Protein AF-A0A357B3E4-F1 (afdb_monomer_lite)

pLDDT: mean 79.31, std 16.41, range [39.94, 93.0]

Structure (mmCIF, N/CA/C/O backbone):
data_AF-A0A357B3E4-F1
#
_entry.id   AF-A0A357B3E4-F1
#
loop_
_atom_site.group_PDB
_atom_site.id
_atom_site.type_symbol
_atom_site.label_atom_id
_atom_site.label_alt_id
_atom_site.label_comp_id
_atom_site.label_asym_id
_atom_site.label_entity_id
_atom_site.label_seq_id
_atom_site.pdbx_PDB_ins_code
_atom_site.Cartn_x
_atom_site.Cartn_y
_atom_site.Cartn_z
_atom_site.occupancy
_atom_site.B_iso_or_equiv
_atom_site.auth_seq_id
_atom_site.auth_comp_id
_atom_site.auth_asym_id
_atom_site.auth_atom_id
_atom_site.pdbx_PDB_model_num
ATOM 1 N N . MET A 1 1 ? 20.382 14.259 5.382 1.00 39.94 1 MET A N 1
ATOM 2 C CA . MET A 1 1 ? 19.798 12.947 5.043 1.00 39.94 1 MET A CA 1
ATOM 3 C C . MET A 1 1 ? 18.511 13.219 4.301 1.00 39.94 1 MET A C 1
ATOM 5 O O . MET A 1 1 ? 17.651 13.877 4.866 1.00 39.94 1 MET A O 1
ATOM 9 N N . THR A 1 2 ? 18.411 12.839 3.030 1.00 45.78 2 THR A N 1
ATOM 10 C CA . THR A 1 2 ? 17.129 12.910 2.324 1.00 45.78 2 THR A CA 1
ATOM 11 C C . THR A 1 2 ? 16.283 11.793 2.907 1.00 45.78 2 THR A C 1
ATOM 13 O O . THR A 1 2 ? 16.596 10.630 2.668 1.00 45.78 2 THR A O 1
ATOM 16 N N . ASP A 1 3 ? 15.317 12.144 3.751 1.00 57.12 3 ASP A N 1
ATOM 17 C CA . ASP A 1 3 ? 14.332 11.210 4.291 1.00 57.12 3 ASP A CA 1
ATOM 18 C C . ASP A 1 3 ? 13.500 10.696 3.110 1.00 57.12 3 ASP A C 1
ATOM 20 O O . ASP A 1 3 ? 12.533 11.310 2.666 1.00 57.12 3 ASP A O 1
ATOM 24 N N . LYS A 1 4 ? 14.002 9.646 2.460 1.00 62.81 4 LYS A N 1
ATOM 25 C CA . LYS A 1 4 ? 13.189 8.821 1.579 1.00 62.81 4 LYS A CA 1
ATOM 26 C C . LYS A 1 4 ? 12.332 8.022 2.551 1.00 62.81 4 LYS A C 1
ATOM 28 O O . LYS A 1 4 ? 12.916 7.331 3.379 1.00 62.81 4 LYS A O 1
ATOM 33 N N . GLY A 1 5 ? 11.013 8.216 2.512 1.00 71.81 5 GLY A N 1
ATOM 34 C CA . GLY A 1 5 ? 10.081 7.637 3.483 1.00 71.81 5 GLY A CA 1
ATOM 35 C C . GLY A 1 5 ? 10.242 6.123 3.668 1.00 71.81 5 GLY A C 1
ATOM 36 O O . GLY A 1 5 ? 10.980 5.459 2.940 1.00 71.81 5 GLY A O 1
ATOM 37 N N . THR A 1 6 ? 9.541 5.557 4.646 1.00 86.94 6 THR A N 1
ATOM 38 C CA . THR A 1 6 ? 9.647 4.130 4.985 1.00 86.94 6 THR A CA 1
ATOM 39 C C . THR A 1 6 ? 9.302 3.239 3.789 1.00 86.94 6 THR A C 1
ATOM 41 O O . THR A 1 6 ? 8.323 3.498 3.080 1.00 86.94 6 THR A O 1
ATOM 44 N N . GLY A 1 7 ? 10.077 2.173 3.559 1.00 88.25 7 GLY A N 1
ATOM 45 C CA . GLY A 1 7 ? 9.845 1.261 2.441 1.00 88.25 7 GLY A CA 1
ATOM 46 C C . GLY A 1 7 ? 8.449 0.637 2.492 1.00 88.25 7 GLY A C 1
ATOM 47 O O . GLY A 1 7 ? 7.976 0.217 3.550 1.00 88.25 7 GLY A O 1
ATOM 48 N N . PHE A 1 8 ? 7.773 0.540 1.344 1.00 89.31 8 PHE A N 1
ATOM 49 C CA . PHE A 1 8 ? 6.405 0.011 1.293 1.00 89.31 8 PHE A CA 1
ATOM 50 C C . PHE A 1 8 ? 6.320 -1.419 1.842 1.00 89.31 8 PHE A C 1
ATOM 52 O O . PHE A 1 8 ? 5.438 -1.738 2.636 1.00 89.31 8 PHE A O 1
ATOM 59 N N . LEU A 1 9 ? 7.270 -2.277 1.460 1.00 89.31 9 LEU A N 1
ATOM 60 C CA . LEU A 1 9 ? 7.337 -3.666 1.925 1.00 89.31 9 LEU A CA 1
ATOM 61 C C . LEU A 1 9 ? 7.753 -3.799 3.398 1.00 89.31 9 LEU A C 1
ATOM 63 O O . LEU A 1 9 ? 7.500 -4.844 3.991 1.00 89.31 9 LEU A O 1
ATOM 67 N N . GLU A 1 10 ? 8.350 -2.764 3.998 1.00 88.44 10 GLU A N 1
ATOM 68 C CA . GLU A 1 10 ? 8.637 -2.757 5.438 1.00 88.44 10 GLU A CA 1
ATOM 69 C C . GLU A 1 10 ? 7.357 -2.572 6.255 1.00 88.44 10 GLU A C 1
ATOM 71 O O . GLU A 1 10 ? 7.178 -3.232 7.276 1.00 88.44 10 GLU A O 1
ATOM 76 N N . ILE A 1 11 ? 6.443 -1.714 5.789 1.00 88.88 11 ILE A N 1
ATOM 77 C CA . ILE A 1 11 ? 5.149 -1.487 6.450 1.00 88.88 11 ILE A CA 1
ATOM 78 C C . ILE A 1 11 ? 4.159 -2.608 6.106 1.00 88.88 11 ILE A C 1
ATOM 80 O O . ILE A 1 11 ? 3.390 -3.047 6.961 1.00 88.88 11 ILE A O 1
ATOM 84 N N . PHE A 1 12 ? 4.189 -3.093 4.861 1.00 88.62 12 PHE A N 1
ATOM 85 C CA . PHE A 1 12 ? 3.247 -4.079 4.329 1.00 88.62 12 PHE A CA 1
ATOM 86 C C . PHE A 1 12 ? 3.962 -5.354 3.855 1.00 88.62 12 PHE A C 1
ATOM 88 O O . PHE A 1 12 ? 3.965 -5.654 2.655 1.00 88.62 12 PHE A O 1
ATOM 95 N N . PRO A 1 13 ? 4.536 -6.160 4.766 1.00 87.62 13 PRO A N 1
ATOM 96 C CA . PRO A 1 13 ? 5.301 -7.347 4.388 1.00 87.62 13 PRO A CA 1
ATOM 97 C C . PRO A 1 13 ? 4.454 -8.414 3.678 1.00 87.62 13 PRO A C 1
ATOM 99 O O . PRO A 1 13 ? 4.972 -9.143 2.834 1.00 87.62 13 PRO A O 1
ATOM 102 N N . GLY A 1 14 ? 3.138 -8.489 3.920 1.00 85.75 14 GLY A N 1
ATOM 103 C CA . GLY A 1 14 ? 2.259 -9.403 3.175 1.00 85.75 14 GLY A CA 1
ATOM 104 C C . GLY A 1 14 ? 2.055 -9.024 1.705 1.00 85.75 14 GLY A C 1
ATOM 105 O O . GLY A 1 14 ? 1.543 -9.830 0.931 1.00 85.75 14 GLY A O 1
ATOM 106 N N . CYS A 1 15 ? 2.510 -7.842 1.280 1.00 86.06 15 CYS A N 1
ATOM 107 C CA . CYS A 1 15 ? 2.571 -7.456 -0.130 1.00 86.06 15 CYS A CA 1
ATOM 108 C C . CYS A 1 15 ? 3.879 -7.896 -0.813 1.00 86.06 15 CYS A C 1
ATOM 110 O O . CYS A 1 15 ? 4.073 -7.583 -1.984 1.00 86.06 15 CYS A O 1
ATOM 112 N N . ALA A 1 16 ? 4.762 -8.652 -0.144 1.00 86.25 16 ALA A N 1
ATOM 113 C CA . ALA A 1 16 ? 6.011 -9.142 -0.738 1.00 86.25 16 ALA A CA 1
ATOM 114 C C . ALA A 1 16 ? 5.790 -9.986 -2.007 1.00 86.25 16 ALA A C 1
ATOM 116 O O . ALA A 1 16 ? 6.568 -9.892 -2.951 1.00 86.25 16 ALA A O 1
ATOM 117 N N . GLY A 1 17 ? 4.694 -10.753 -2.079 1.00 84.56 17 GLY A N 1
ATOM 118 C CA . GLY A 1 17 ? 4.314 -11.493 -3.293 1.00 84.56 17 GLY A CA 1
ATOM 119 C C . GLY A 1 17 ? 3.888 -10.602 -4.469 1.00 84.56 17 GLY A C 1
ATOM 120 O O . GLY A 1 17 ? 3.779 -11.075 -5.596 1.00 84.56 17 GLY A O 1
ATOM 121 N N . LEU A 1 18 ? 3.660 -9.314 -4.210 1.00 86.00 18 LEU A N 1
ATOM 122 C CA . LEU A 1 18 ? 3.287 -8.287 -5.179 1.00 86.00 18 LEU A CA 1
ATOM 123 C C . LEU A 1 18 ? 4.452 -7.322 -5.446 1.00 86.00 18 LEU A C 1
ATOM 125 O O . LEU A 1 18 ? 4.238 -6.259 -6.022 1.00 86.00 18 LEU A O 1
ATOM 129 N N . SER A 1 19 ? 5.682 -7.672 -5.049 1.00 87.19 19 SER A N 1
ATOM 130 C CA . SER A 1 19 ? 6.850 -6.791 -5.161 1.00 87.19 19 SER A CA 1
ATOM 131 C C . SER A 1 19 ? 7.101 -6.287 -6.580 1.00 87.19 19 SER A C 1
ATOM 133 O O . SER A 1 19 ? 7.591 -5.181 -6.740 1.00 87.19 19 SER A O 1
ATOM 135 N N . SER A 1 20 ? 6.713 -7.044 -7.609 1.00 87.06 20 SER A N 1
ATOM 136 C CA . SER A 1 20 ? 6.869 -6.652 -9.015 1.00 87.06 20 SER A CA 1
ATOM 137 C C . SER A 1 20 ? 5.858 -5.597 -9.502 1.00 87.06 20 SER A C 1
ATOM 139 O O . SER A 1 20 ? 6.015 -5.102 -10.621 1.00 87.06 20 SER A O 1
ATOM 141 N N . LEU A 1 21 ? 4.818 -5.268 -8.727 1.00 85.38 21 LEU A N 1
ATOM 142 C CA . LEU A 1 21 ? 3.795 -4.296 -9.130 1.00 85.38 21 LEU A CA 1
ATOM 143 C C . LEU A 1 21 ? 4.313 -2.853 -9.070 1.00 85.38 21 LEU A C 1
ATOM 145 O O . LEU A 1 21 ? 5.289 -2.556 -8.378 1.00 85.38 21 LEU A O 1
ATOM 149 N N . CYS A 1 22 ? 3.657 -1.944 -9.795 1.00 82.25 22 CYS A N 1
ATOM 150 C CA . CYS A 1 22 ? 3.916 -0.496 -9.741 1.00 82.25 22 CYS A CA 1
ATOM 151 C C . CYS A 1 22 ? 5.371 -0.100 -10.095 1.00 82.25 22 CYS A C 1
ATOM 153 O O . CYS A 1 22 ? 5.882 0.931 -9.653 1.00 82.25 22 CYS A O 1
ATOM 155 N N . GLY A 1 23 ? 6.058 -0.930 -10.890 1.00 81.62 23 GLY A N 1
ATOM 156 C CA . GLY A 1 23 ? 7.477 -0.747 -11.226 1.00 81.62 23 GLY A CA 1
ATOM 157 C C . GLY A 1 23 ? 8.458 -1.220 -10.145 1.00 81.62 23 GLY A C 1
ATOM 158 O O . GLY A 1 23 ? 9.640 -0.893 -10.227 1.00 81.62 23 GLY A O 1
ATOM 159 N N . GLY A 1 24 ? 7.982 -1.982 -9.157 1.00 88.31 24 GLY A N 1
ATOM 160 C CA . GLY A 1 24 ? 8.768 -2.515 -8.051 1.00 88.31 24 GLY A CA 1
ATOM 161 C C . GLY A 1 24 ? 8.377 -1.871 -6.721 1.00 88.31 24 GLY A C 1
ATOM 162 O O . GLY A 1 24 ? 8.829 -0.765 -6.438 1.00 88.31 24 GLY A O 1
ATOM 163 N N . LEU A 1 25 ? 7.606 -2.558 -5.871 1.00 87.81 25 LEU A N 1
ATOM 164 C CA . LEU A 1 25 ? 7.279 -2.094 -4.510 1.00 87.81 25 LEU A CA 1
ATOM 165 C C . LEU A 1 25 ? 8.519 -1.964 -3.621 1.00 87.81 25 LEU A C 1
ATOM 167 O O . LEU A 1 25 ? 8.506 -1.210 -2.656 1.00 87.81 25 LEU A O 1
ATOM 171 N N . GLU A 1 26 ? 9.597 -2.670 -3.957 1.00 87.75 26 GLU A N 1
ATOM 172 C CA . GLU A 1 26 ? 10.918 -2.491 -3.343 1.00 87.75 26 GLU A CA 1
ATOM 173 C C . GLU A 1 26 ? 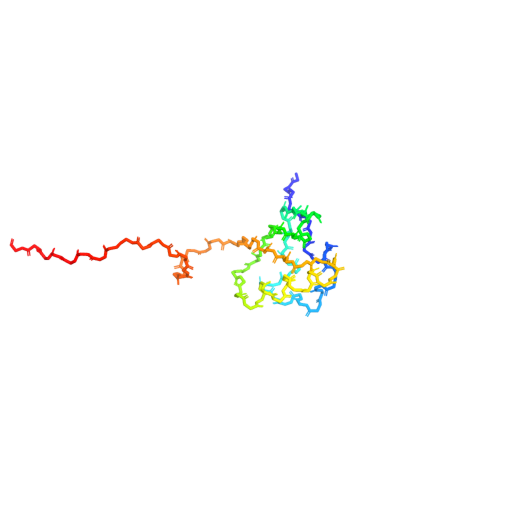11.507 -1.091 -3.590 1.00 87.75 26 GLU A C 1
ATOM 175 O O . GLU A 1 26 ? 12.291 -0.601 -2.785 1.00 87.75 26 GLU A O 1
ATOM 180 N N . ASN A 1 27 ? 11.094 -0.428 -4.676 1.00 88.06 27 ASN A N 1
ATOM 181 C CA . ASN A 1 27 ? 11.443 0.958 -4.987 1.00 88.06 27 ASN A CA 1
ATOM 182 C C . ASN A 1 27 ? 10.367 1.948 -4.516 1.00 88.06 27 ASN A C 1
ATOM 184 O O . ASN A 1 27 ? 10.531 3.156 -4.703 1.00 88.06 27 ASN A O 1
ATOM 188 N N . ALA A 1 28 ? 9.267 1.450 -3.946 1.00 89.00 28 ALA A N 1
ATOM 189 C CA . ALA A 1 28 ? 8.182 2.268 -3.439 1.00 89.00 28 ALA A CA 1
ATOM 190 C C . ALA A 1 28 ? 8.384 2.590 -1.957 1.00 89.00 28 ALA A C 1
ATOM 192 O O . ALA A 1 28 ? 8.832 1.754 -1.166 1.00 89.00 28 ALA A O 1
ATOM 193 N N . TYR A 1 29 ? 8.006 3.801 -1.570 1.00 90.06 29 TYR A N 1
ATOM 194 C CA . TYR A 1 29 ? 8.065 4.253 -0.185 1.00 90.06 29 TYR A CA 1
ATOM 195 C C . TYR A 1 29 ? 6.769 4.940 0.213 1.00 90.06 29 TYR A C 1
ATOM 197 O O . TYR A 1 29 ? 6.135 5.635 -0.581 1.00 90.06 29 TYR A O 1
ATOM 205 N N . VAL A 1 30 ? 6.367 4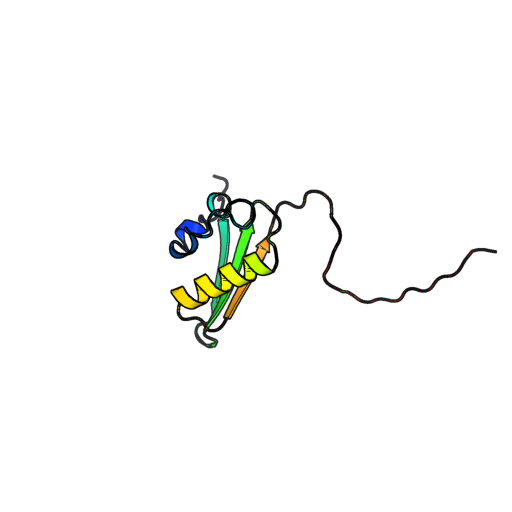.731 1.458 1.00 90.06 30 VAL A N 1
ATOM 206 C CA . VAL A 1 30 ? 5.188 5.359 2.043 1.00 90.06 30 VAL A CA 1
ATOM 207 C C . VAL A 1 30 ? 5.589 6.729 2.558 1.00 90.06 30 VAL A C 1
ATOM 209 O O . VAL A 1 30 ? 6.560 6.866 3.302 1.00 90.06 30 VAL A O 1
ATOM 212 N N . THR A 1 31 ? 4.844 7.745 2.144 1.00 89.75 31 THR A N 1
ATOM 213 C CA . THR A 1 31 ? 5.030 9.119 2.614 1.00 89.75 31 THR A CA 1
ATOM 214 C C . THR A 1 31 ? 4.100 9.430 3.776 1.00 89.75 31 THR A C 1
ATOM 216 O O . THR A 1 31 ? 4.502 10.115 4.711 1.00 89.75 31 THR A O 1
ATOM 219 N N . GLU A 1 32 ? 2.876 8.903 3.749 1.00 89.12 32 GLU A N 1
ATOM 220 C CA . GLU A 1 32 ? 1.879 9.145 4.787 1.00 89.12 32 GLU A CA 1
ATOM 221 C C . GLU A 1 32 ? 0.884 7.984 4.872 1.00 89.12 32 GLU A C 1
ATOM 223 O O . GLU A 1 32 ? 0.516 7.387 3.863 1.00 89.12 32 GLU A O 1
ATOM 228 N N . ALA A 1 33 ? 0.432 7.666 6.083 1.00 89.94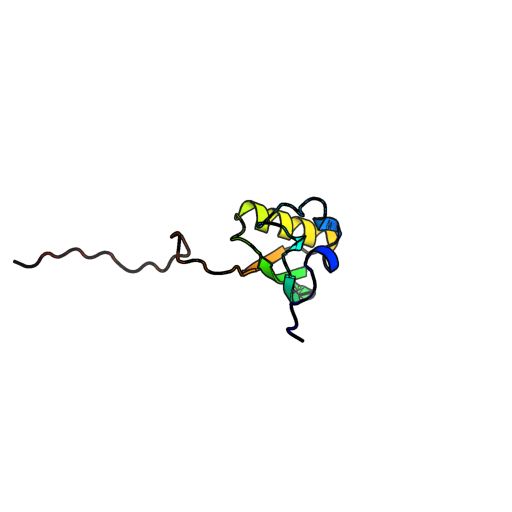 33 ALA A N 1
ATOM 229 C CA . ALA A 1 33 ? -0.579 6.649 6.329 1.00 89.94 33 ALA A CA 1
ATOM 230 C C . ALA A 1 33 ? -1.563 7.155 7.388 1.00 89.94 33 ALA A C 1
ATOM 232 O O . ALA A 1 33 ? -1.188 7.381 8.539 1.00 89.94 33 ALA A O 1
ATOM 233 N N . ILE A 1 34 ? -2.823 7.324 6.998 1.00 90.94 34 ILE A N 1
ATOM 234 C CA . ILE A 1 34 ? -3.903 7.806 7.858 1.00 90.94 34 ILE A CA 1
ATOM 235 C C . ILE A 1 34 ? -4.880 6.657 8.066 1.00 90.94 34 ILE A C 1
ATOM 237 O O . ILE A 1 34 ? -5.423 6.126 7.102 1.00 90.94 34 ILE A O 1
ATOM 241 N N . VAL A 1 35 ? -5.112 6.266 9.317 1.00 91.50 35 VAL A N 1
ATOM 242 C CA . VAL A 1 35 ? -6.051 5.193 9.659 1.00 91.50 35 VAL A CA 1
ATOM 243 C C . VAL A 1 35 ? -7.264 5.787 10.363 1.00 91.50 35 VAL A C 1
ATOM 245 O O . VAL A 1 35 ? -7.156 6.417 11.412 1.00 91.50 35 VAL A O 1
ATOM 248 N N . ASP A 1 36 ? -8.433 5.541 9.791 1.00 91.75 36 ASP A N 1
ATOM 249 C CA . ASP A 1 36 ? -9.735 5.889 10.336 1.00 91.75 36 ASP A CA 1
ATOM 250 C C . ASP A 1 36 ? -10.329 4.670 11.052 1.00 91.75 36 ASP A C 1
ATOM 252 O O . ASP A 1 36 ? -11.112 3.901 10.488 1.00 91.75 36 ASP A O 1
ATOM 256 N N . GLU A 1 37 ? -9.998 4.492 12.332 1.00 87.75 37 GLU A N 1
ATOM 257 C CA . GLU A 1 37 ? -10.482 3.355 13.135 1.00 87.75 37 GLU A CA 1
ATOM 258 C C . GLU A 1 37 ? -12.016 3.298 13.214 1.00 87.75 37 GLU A C 1
ATOM 260 O O . GLU A 1 37 ? -12.615 2.223 13.200 1.00 87.75 37 GLU A O 1
ATOM 265 N N . LYS A 1 38 ? -12.678 4.464 13.234 1.00 88.50 38 LYS A N 1
ATOM 266 C CA . LYS A 1 38 ? -14.147 4.556 13.284 1.00 88.50 38 LYS A CA 1
ATOM 267 C C . LYS A 1 38 ? -14.818 4.008 12.030 1.00 88.50 38 LYS A C 1
ATOM 269 O O . LYS A 1 38 ? -15.892 3.422 12.123 1.00 88.50 38 LYS A O 1
ATOM 274 N N . ARG A 1 39 ? -14.210 4.235 10.864 1.00 87.31 39 ARG A N 1
ATOM 275 C CA . ARG A 1 39 ? -14.713 3.758 9.568 1.00 87.31 39 ARG A CA 1
ATOM 276 C C . ARG A 1 39 ? -14.078 2.437 9.153 1.00 87.31 39 ARG A C 1
ATOM 278 O O . ARG A 1 39 ? -14.497 1.876 8.150 1.00 87.31 39 ARG A O 1
ATOM 285 N N . ARG A 1 40 ? -13.076 1.967 9.907 1.00 92.25 40 ARG A N 1
ATOM 286 C CA . ARG A 1 40 ? -12.159 0.898 9.500 1.00 92.25 40 ARG A CA 1
ATOM 287 C C . ARG A 1 40 ? -11.620 1.165 8.099 1.00 92.25 40 ARG A C 1
ATOM 289 O O . ARG A 1 40 ? -11.627 0.282 7.252 1.00 92.25 40 ARG A O 1
ATOM 296 N N . ALA A 1 41 ? -11.213 2.401 7.846 1.00 92.25 41 ALA A N 1
ATOM 297 C CA . ALA A 1 41 ? -10.666 2.809 6.564 1.00 92.25 41 ALA A CA 1
ATOM 298 C C . ALA A 1 41 ? -9.211 3.243 6.729 1.00 92.25 41 ALA A C 1
ATOM 300 O O . ALA A 1 41 ? -8.810 3.646 7.818 1.00 92.25 41 ALA A O 1
ATOM 301 N N . MET A 1 42 ? -8.423 3.171 5.665 1.00 92.62 42 MET A N 1
ATOM 302 C CA . MET A 1 42 ? -7.062 3.704 5.658 1.00 92.62 42 MET A CA 1
ATOM 303 C C . MET A 1 42 ? -6.800 4.451 4.363 1.00 92.62 42 MET A C 1
ATOM 305 O O . MET A 1 42 ? -7.130 3.951 3.294 1.00 92.62 42 MET A O 1
ATOM 309 N N . THR A 1 43 ? -6.174 5.613 4.470 1.00 93.00 43 THR A N 1
ATOM 310 C CA . THR A 1 43 ? -5.653 6.376 3.341 1.00 93.00 43 THR A CA 1
ATOM 311 C C . THR A 1 43 ? -4.138 6.278 3.371 1.00 93.00 43 THR A C 1
ATOM 313 O O . THR A 1 43 ? -3.498 6.705 4.333 1.00 93.00 43 THR A O 1
ATOM 316 N N . LEU A 1 44 ? -3.565 5.678 2.338 1.00 91.69 44 LEU A N 1
ATOM 317 C CA . LEU A 1 44 ? -2.143 5.407 2.228 1.00 91.69 44 LEU A CA 1
ATOM 318 C C . LEU A 1 44 ? -1.549 6.202 1.070 1.00 91.69 44 LEU A C 1
ATOM 320 O O . LEU A 1 44 ? -1.792 5.881 -0.089 1.00 91.69 44 LEU A O 1
ATOM 324 N N . SER A 1 45 ? -0.714 7.182 1.384 1.00 91.12 45 SER A N 1
ATOM 325 C CA . SER A 1 45 ? 0.078 7.919 0.404 1.00 91.12 45 SER A CA 1
ATOM 326 C C . SER A 1 45 ? 1.412 7.219 0.191 1.00 91.12 45 SER A C 1
ATOM 328 O O . SER A 1 45 ? 2.220 7.085 1.115 1.00 91.12 45 SER A O 1
ATOM 330 N N . ALA A 1 46 ? 1.648 6.759 -1.033 1.00 90.19 46 ALA A N 1
ATOM 331 C CA . ALA A 1 46 ? 2.862 6.041 -1.391 1.00 90.19 46 ALA A CA 1
ATOM 332 C C . ALA A 1 46 ? 3.418 6.542 -2.720 1.00 90.19 46 ALA A C 1
ATOM 334 O O . ALA A 1 46 ? 2.683 6.743 -3.684 1.00 90.19 46 ALA A O 1
ATOM 335 N N . PHE A 1 47 ? 4.734 6.709 -2.769 1.00 90.00 47 PHE A N 1
ATOM 336 C CA . PHE A 1 47 ? 5.452 7.017 -3.990 1.00 90.00 47 PHE A CA 1
ATOM 337 C C . PHE A 1 47 ? 5.895 5.722 -4.661 1.00 90.00 47 PHE A C 1
ATOM 339 O O . PHE A 1 47 ? 6.613 4.918 -4.065 1.00 90.00 47 PHE A O 1
ATOM 346 N N . PHE A 1 48 ? 5.497 5.538 -5.911 1.00 89.25 48 PHE A N 1
ATOM 347 C CA . PHE A 1 48 ? 5.842 4.400 -6.744 1.00 89.25 48 PHE A CA 1
ATOM 348 C C . PHE A 1 48 ? 6.844 4.809 -7.823 1.00 89.25 48 PHE A C 1
ATOM 350 O O . PHE A 1 48 ? 6.831 5.926 -8.340 1.00 89.25 48 PHE A O 1
ATOM 357 N N . ALA A 1 49 ? 7.704 3.871 -8.218 1.00 86.81 49 ALA A N 1
ATOM 358 C CA . ALA A 1 49 ? 8.676 4.103 -9.285 1.00 86.81 49 ALA A CA 1
ATOM 359 C C . ALA A 1 49 ? 8.011 4.325 -10.658 1.00 86.81 49 ALA A C 1
ATOM 361 O O . ALA A 1 49 ? 8.595 4.955 -11.542 1.00 86.81 49 ALA A O 1
ATOM 362 N N . ARG A 1 50 ? 6.786 3.816 -10.843 1.00 85.50 50 ARG A N 1
ATOM 363 C CA . ARG A 1 50 ? 5.986 3.942 -12.064 1.00 85.50 50 ARG A CA 1
ATOM 364 C C . ARG A 1 50 ? 4.522 4.191 -11.709 1.00 85.50 50 ARG A C 1
ATOM 366 O O . ARG A 1 50 ? 4.064 3.747 -10.664 1.00 85.50 50 ARG A O 1
ATOM 373 N N . MET A 1 51 ? 3.786 4.826 -12.626 1.00 85.12 51 MET A N 1
ATOM 374 C CA . MET A 1 51 ? 2.324 4.898 -12.563 1.00 85.12 51 MET A CA 1
ATOM 375 C C . MET A 1 51 ? 1.736 3.488 -12.376 1.00 85.12 51 MET A C 1
ATOM 377 O O . MET A 1 51 ? 1.921 2.644 -13.266 1.00 85.12 51 MET A O 1
ATOM 381 N N . PRO A 1 52 ? 1.062 3.222 -11.247 1.00 83.00 52 PRO A N 1
ATOM 382 C CA . PRO A 1 52 ? 0.431 1.937 -11.020 1.00 83.00 52 PRO A CA 1
ATOM 383 C C . PRO A 1 52 ? -0.827 1.807 -11.882 1.00 83.00 52 PRO A C 1
ATOM 385 O O . PRO A 1 52 ? -1.500 2.790 -12.200 1.00 83.00 52 PRO A O 1
ATOM 388 N N . ALA A 1 53 ? -1.139 0.588 -12.311 1.00 86.12 53 ALA A N 1
ATOM 389 C CA . ALA A 1 53 ? -2.404 0.318 -12.969 1.00 86.12 53 ALA A CA 1
ATOM 390 C C . ALA A 1 53 ? -3.543 0.275 -11.930 1.00 86.12 53 ALA A C 1
ATOM 392 O O . ALA A 1 53 ? -3.335 -0.228 -10.823 1.00 86.12 53 ALA A O 1
ATOM 393 N N . PRO A 1 54 ? -4.784 0.644 -12.301 1.00 82.88 54 PRO A N 1
ATOM 394 C CA . PRO A 1 54 ? -5.921 0.620 -11.372 1.00 82.88 54 PRO A CA 1
ATOM 395 C C . PRO A 1 54 ? -6.153 -0.750 -10.708 1.00 82.88 54 PRO A C 1
ATOM 397 O O . PRO A 1 54 ? -6.601 -0.847 -9.566 1.00 82.88 54 PRO A O 1
ATOM 400 N N . ALA A 1 55 ? -5.834 -1.836 -11.422 1.00 87.69 55 ALA A N 1
ATOM 401 C CA . ALA A 1 55 ? -5.916 -3.196 -10.896 1.00 87.69 55 ALA A CA 1
ATOM 402 C C . ALA A 1 55 ? -4.829 -3.497 -9.849 1.00 87.69 55 ALA A C 1
ATOM 404 O O . ALA A 1 55 ? -5.093 -4.233 -8.898 1.00 87.69 55 ALA A O 1
ATOM 405 N N . GLU A 1 56 ? -3.631 -2.927 -10.005 1.00 89.19 56 GLU A N 1
ATOM 406 C CA . GLU A 1 56 ? -2.526 -3.072 -9.053 1.00 89.19 56 GLU A CA 1
ATOM 407 C C . GLU A 1 56 ? -2.864 -2.351 -7.746 1.00 89.19 56 GLU A C 1
ATOM 409 O O . GLU A 1 56 ? -2.827 -2.978 -6.689 1.00 89.19 56 GLU A O 1
ATOM 414 N N . GLU A 1 57 ? -3.310 -1.092 -7.819 1.00 87.31 57 GLU A N 1
ATOM 415 C CA . GLU A 1 57 ? -3.751 -0.314 -6.649 1.00 87.31 57 GLU A CA 1
ATOM 416 C C . GLU A 1 57 ? -4.892 -1.012 -5.908 1.00 87.31 57 GLU A C 1
ATOM 418 O O . GLU A 1 57 ? -4.834 -1.194 -4.694 1.00 87.31 57 GLU A O 1
ATOM 423 N N . THR A 1 58 ? -5.896 -1.500 -6.642 1.00 89.44 58 THR A N 1
ATOM 424 C CA . THR A 1 58 ? -7.014 -2.242 -6.040 1.00 89.44 58 THR A CA 1
ATOM 425 C C . THR A 1 58 ? -6.534 -3.516 -5.338 1.00 89.44 58 THR A C 1
ATOM 427 O O . THR A 1 58 ? -7.039 -3.869 -4.271 1.00 89.44 58 THR A O 1
ATOM 430 N N . THR A 1 59 ? -5.574 -4.233 -5.927 1.00 90.75 59 THR A N 1
ATOM 431 C CA . THR A 1 59 ? -5.029 -5.473 -5.350 1.00 90.75 59 THR A CA 1
ATOM 432 C C . THR A 1 59 ? -4.229 -5.180 -4.085 1.00 90.75 59 THR A C 1
ATOM 434 O O . THR A 1 59 ? -4.409 -5.867 -3.077 1.00 90.75 59 THR A O 1
ATOM 437 N N . LEU A 1 60 ? -3.402 -4.133 -4.107 1.00 90.25 60 LEU A N 1
ATOM 438 C CA . LEU A 1 60 ? -2.652 -3.669 -2.942 1.00 90.25 60 LEU A CA 1
ATOM 439 C C . LEU A 1 60 ? -3.591 -3.226 -1.824 1.00 90.25 60 LEU A C 1
ATOM 441 O O . LEU A 1 60 ? -3.462 -3.711 -0.702 1.00 90.25 60 LEU A O 1
ATOM 445 N N . GLY A 1 61 ? -4.582 -2.390 -2.141 1.00 91.44 61 GLY A N 1
ATOM 446 C CA . GLY A 1 61 ? -5.556 -1.893 -1.173 1.00 91.44 61 GLY A CA 1
ATOM 447 C C . GLY A 1 61 ? -6.314 -3.034 -0.504 1.00 91.44 61 GLY A C 1
ATOM 448 O O . GLY A 1 61 ? -6.412 -3.073 0.718 1.00 91.44 61 GLY A O 1
ATOM 449 N N . LYS A 1 62 ? -6.757 -4.036 -1.273 1.00 91.31 62 LYS A N 1
ATOM 450 C CA . LYS A 1 62 ? -7.407 -5.237 -0.721 1.00 91.31 62 LYS A CA 1
ATOM 451 C C . LYS A 1 62 ? -6.475 -6.067 0.154 1.00 91.31 62 LYS A C 1
ATOM 453 O O . LYS A 1 62 ? -6.900 -6.525 1.210 1.00 91.31 62 LYS A O 1
ATOM 458 N N . SER A 1 63 ? -5.226 -6.265 -0.266 1.00 91.50 63 SER A N 1
ATOM 459 C CA . SER A 1 63 ? -4.241 -7.015 0.520 1.00 91.50 63 SER A CA 1
ATOM 460 C C . SER A 1 63 ? -3.967 -6.332 1.862 1.00 91.50 63 SER A C 1
ATOM 462 O O . SER A 1 63 ? -3.954 -6.983 2.905 1.00 91.50 63 SER A O 1
ATOM 464 N N . ILE A 1 64 ? -3.819 -5.006 1.858 1.00 91.56 64 ILE A N 1
ATOM 465 C CA . ILE A 1 64 ? -3.656 -4.209 3.078 1.00 91.56 64 ILE A CA 1
ATOM 466 C C . ILE A 1 64 ? -4.931 -4.283 3.923 1.00 91.56 64 ILE A C 1
ATOM 468 O O . ILE A 1 64 ? -4.857 -4.575 5.112 1.00 91.56 64 ILE A O 1
ATOM 472 N N . ALA A 1 65 ? -6.105 -4.112 3.315 1.00 92.12 65 ALA A N 1
ATOM 473 C CA . ALA A 1 65 ? -7.376 -4.181 4.026 1.00 92.12 65 ALA A CA 1
ATOM 474 C C . ALA A 1 65 ? -7.538 -5.518 4.761 1.00 92.12 65 ALA A C 1
ATOM 476 O O . ALA A 1 65 ? -7.859 -5.545 5.947 1.00 92.12 65 ALA A O 1
ATOM 477 N N . MET A 1 66 ? -7.225 -6.625 4.085 1.00 90.44 66 MET A N 1
ATOM 478 C CA . MET A 1 66 ? -7.265 -7.967 4.666 1.00 90.44 66 MET A CA 1
ATOM 479 C C . MET A 1 66 ? -6.240 -8.159 5.788 1.00 90.44 66 MET A C 1
ATOM 481 O O . MET A 1 66 ? -6.574 -8.765 6.803 1.00 90.44 66 MET A O 1
ATOM 485 N N . GLN A 1 67 ? -5.018 -7.640 5.638 1.00 87.81 67 GLN A N 1
ATOM 486 C CA . GLN A 1 67 ? -3.9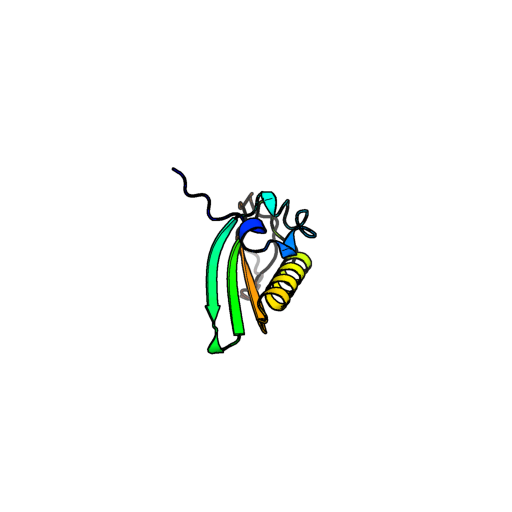75 -7.753 6.665 1.00 87.81 67 GLN A CA 1
ATOM 487 C C . GLN A 1 67 ? -4.306 -6.969 7.940 1.00 87.81 67 GLN A C 1
ATOM 489 O O . GLN A 1 67 ? -4.018 -7.442 9.037 1.00 87.81 67 GLN A O 1
ATOM 494 N N . PHE A 1 68 ? -4.924 -5.795 7.803 1.00 87.75 68 PHE A N 1
ATOM 495 C CA . PHE A 1 68 ? -5.233 -4.899 8.923 1.00 87.75 68 PHE A CA 1
ATOM 496 C C . PHE A 1 68 ? -6.689 -5.007 9.411 1.00 87.75 68 PHE A C 1
ATOM 498 O O . PHE A 1 68 ? -7.067 -4.333 10.366 1.00 87.75 68 PHE A O 1
ATOM 505 N N . GLY A 1 69 ? -7.517 -5.851 8.786 1.00 89.88 69 GLY A N 1
ATOM 506 C CA . GLY A 1 69 ? -8.938 -5.993 9.128 1.00 89.88 69 GLY A CA 1
ATOM 507 C C . GLY A 1 69 ? -9.767 -4.733 8.846 1.00 89.88 69 GLY A C 1
ATOM 508 O O . GLY A 1 69 ? -10.733 -4.453 9.566 1.00 89.88 69 GLY A O 1
ATOM 509 N N . LEU A 1 70 ? -9.367 -3.965 7.831 1.00 92.69 70 LEU A N 1
ATOM 510 C CA . LEU A 1 70 ? -10.030 -2.744 7.380 1.00 92.69 70 LEU A CA 1
ATOM 511 C C . LEU A 1 70 ? -11.117 -3.072 6.348 1.00 92.69 70 LEU A C 1
ATOM 513 O O . LEU A 1 70 ? -11.030 -4.057 5.619 1.00 92.69 70 LEU A O 1
ATOM 517 N N . ASP A 1 71 ? -12.132 -2.220 6.280 1.00 92.56 71 ASP A N 1
ATOM 518 C CA . ASP A 1 71 ? -13.232 -2.309 5.323 1.00 92.56 71 ASP A CA 1
ATOM 519 C C . ASP A 1 71 ? -12.825 -1.742 3.955 1.00 92.56 71 ASP A C 1
ATOM 521 O O . ASP A 1 71 ? -13.153 -2.294 2.907 1.00 92.56 71 ASP A O 1
ATOM 525 N N . THR A 1 72 ? -12.063 -0.643 3.949 1.00 89.00 72 THR A N 1
ATOM 526 C CA . THR A 1 72 ? -11.608 0.025 2.721 1.00 89.00 72 THR A CA 1
ATOM 527 C C . THR A 1 72 ? -10.205 0.598 2.897 1.00 89.00 72 THR A C 1
ATOM 529 O O . THR A 1 72 ? -9.871 1.135 3.950 1.00 89.00 72 THR A O 1
ATOM 532 N N . VAL A 1 73 ? -9.381 0.515 1.853 1.00 93.00 73 VAL A N 1
ATOM 533 C CA . VAL A 1 73 ? -8.066 1.165 1.800 1.00 93.00 73 VAL A CA 1
ATOM 534 C C . VAL A 1 73 ? -7.988 1.979 0.519 1.00 93.00 73 VAL A C 1
ATOM 536 O O . VAL A 1 73 ? -8.141 1.426 -0.570 1.00 93.00 73 VAL A O 1
ATOM 539 N N . ASP A 1 74 ? -7.763 3.277 0.665 1.00 91.19 74 ASP A N 1
ATOM 540 C CA . ASP A 1 74 ? -7.526 4.218 -0.420 1.00 91.19 74 ASP A CA 1
ATOM 541 C C . ASP A 1 74 ? -6.016 4.415 -0.568 1.00 91.19 74 ASP A C 1
ATOM 543 O O . ASP A 1 74 ? -5.332 4.733 0.405 1.00 91.19 74 ASP A O 1
ATOM 547 N N . ILE A 1 75 ? -5.478 4.157 -1.758 1.00 91.19 75 ILE A N 1
ATOM 548 C CA . ILE A 1 75 ? -4.050 4.320 -2.033 1.00 91.19 75 ILE A CA 1
ATOM 549 C C . ILE A 1 75 ? -3.884 5.564 -2.894 1.00 91.19 75 ILE A C 1
ATOM 551 O O . ILE A 1 75 ? -4.309 5.597 -4.044 1.00 91.19 75 ILE A O 1
ATOM 555 N N . LEU A 1 76 ? -3.234 6.579 -2.338 1.00 89.88 76 LEU A N 1
ATOM 556 C CA . LEU A 1 76 ? -2.819 7.771 -3.056 1.00 89.88 76 LEU A CA 1
ATOM 557 C C . LEU A 1 76 ? -1.439 7.507 -3.657 1.00 89.88 76 LEU A C 1
ATOM 559 O O . LEU A 1 76 ? -0.404 7.722 -3.021 1.00 89.88 76 LEU A O 1
ATOM 563 N N . SER A 1 77 ? -1.433 6.986 -4.883 1.00 87.25 77 SER A N 1
ATOM 564 C CA . SER A 1 77 ? -0.201 6.735 -5.621 1.00 87.25 77 SER A CA 1
ATOM 565 C C . SER A 1 77 ? 0.402 8.027 -6.176 1.00 87.25 77 SER A C 1
ATOM 567 O O . SER A 1 77 ? -0.198 8.676 -7.037 1.00 87.25 77 SER A O 1
ATOM 569 N N . ASP A 1 78 ? 1.612 8.357 -5.741 1.00 87.44 78 ASP A N 1
ATOM 570 C CA . ASP A 1 78 ? 2.469 9.365 -6.364 1.00 87.44 78 ASP A CA 1
ATOM 571 C C . ASP A 1 78 ? 3.538 8.666 -7.215 1.00 87.44 78 ASP A C 1
ATOM 573 O O . ASP A 1 78 ? 3.897 7.519 -6.955 1.00 87.44 78 ASP A O 1
ATOM 577 N N . TYR A 1 79 ? 4.017 9.298 -8.278 1.00 85.00 79 TYR A N 1
ATOM 578 C CA . TYR A 1 79 ? 5.023 8.708 -9.164 1.00 85.00 79 TYR A CA 1
ATOM 579 C C . TYR A 1 79 ? 5.775 9.813 -9.903 1.00 85.00 79 TYR A C 1
ATOM 581 O O . TYR A 1 79 ? 5.216 10.892 -10.134 1.00 85.00 79 TYR A O 1
ATOM 589 N N . PRO A 1 80 ? 7.038 9.581 -10.315 1.00 78.31 80 PRO A N 1
ATOM 590 C CA . PRO A 1 80 ?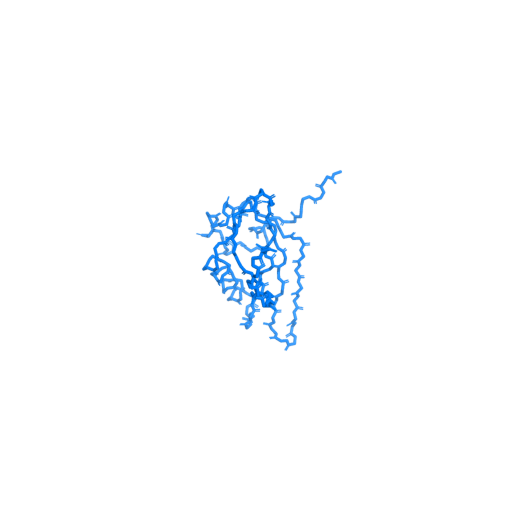 7.798 10.602 -11.011 1.00 78.31 80 PRO A CA 1
ATOM 591 C C . PRO A 1 80 ? 7.082 10.929 -12.319 1.00 78.31 80 PRO A C 1
ATOM 593 O O . PRO A 1 80 ? 6.929 10.083 -13.202 1.00 78.31 80 PRO A O 1
ATOM 596 N N . ARG A 1 81 ? 6.619 12.175 -12.430 1.00 64.88 81 ARG A N 1
ATOM 597 C CA . ARG A 1 81 ? 5.912 12.681 -13.603 1.00 64.88 81 ARG A CA 1
ATOM 598 C C . ARG A 1 81 ? 6.917 12.916 -14.730 1.00 64.88 81 ARG A C 1
ATOM 600 O O . ARG A 1 81 ? 7.284 14.051 -15.017 1.00 64.88 81 ARG A O 1
ATOM 607 N N . THR A 1 82 ? 7.388 11.848 -15.368 1.00 54.34 82 THR A N 1
ATOM 608 C CA . THR A 1 82 ? 7.878 11.967 -16.742 1.00 54.34 82 THR A CA 1
ATOM 609 C C . THR A 1 82 ? 6.715 12.494 -17.585 1.00 54.34 82 THR A C 1
ATOM 611 O O . THR A 1 82 ? 5.565 12.101 -17.395 1.00 54.34 82 THR A O 1
ATOM 614 N N . GLU A 1 83 ? 6.987 13.489 -18.423 1.00 48.16 83 GLU A N 1
ATOM 615 C CA . GLU A 1 83 ? 5.992 14.250 -19.185 1.00 48.16 83 GLU A CA 1
ATOM 616 C C . GLU A 1 83 ? 4.922 13.376 -19.893 1.00 48.16 83 GLU A C 1
ATOM 618 O O . GLU A 1 83 ? 5.138 12.202 -20.197 1.00 48.16 83 GLU A O 1
ATOM 623 N N . PRO A 1 84 ? 3.711 13.918 -20.115 1.00 48.72 84 PRO A N 1
ATOM 624 C CA . PRO A 1 84 ? 2.458 13.245 -19.796 1.00 48.72 84 PRO A CA 1
ATOM 625 C C . PRO A 1 84 ? 1.961 12.305 -20.901 1.00 48.72 84 PRO A C 1
ATOM 627 O O . PRO A 1 84 ? 1.489 12.746 -21.951 1.00 48.72 84 PRO A O 1
ATOM 630 N N . ALA A 1 85 ? 1.872 11.009 -20.605 1.00 44.12 85 ALA A N 1
ATOM 631 C CA . ALA A 1 85 ? 0.964 10.114 -21.319 1.00 44.12 85 ALA A CA 1
ATOM 632 C C . ALA A 1 85 ? -0.455 10.234 -20.728 1.00 44.12 85 ALA A C 1
ATOM 634 O O . ALA A 1 85 ? -0.891 9.457 -19.890 1.00 44.12 85 ALA A O 1
ATOM 635 N N . LYS A 1 86 ? -1.140 11.296 -21.154 1.00 51.47 86 LYS A N 1
ATOM 636 C CA . LYS A 1 86 ? -2.599 11.502 -21.236 1.00 51.47 86 LYS A CA 1
ATOM 637 C C . LYS A 1 86 ? -3.502 10.347 -20.721 1.00 51.47 86 LYS A C 1
ATOM 639 O O . LYS A 1 86 ? -3.568 9.310 -21.375 1.00 51.47 86 LYS A O 1
ATOM 644 N N . ARG A 1 87 ? -4.347 10.684 -19.720 1.00 48.16 87 ARG A N 1
ATOM 645 C CA . ARG A 1 87 ? -5.695 10.158 -19.323 1.00 48.16 87 ARG A CA 1
ATOM 646 C C . ARG A 1 87 ? -5.722 9.538 -17.911 1.00 48.16 87 ARG A C 1
ATOM 648 O O . ARG A 1 87 ? -4.895 8.699 -17.618 1.00 48.16 87 ARG A O 1
ATOM 655 N N . ALA A 1 88 ? -6.671 9.824 -17.021 1.00 48.50 88 ALA A N 1
ATOM 656 C CA . ALA A 1 88 ? -7.806 10.744 -17.017 1.00 48.50 88 ALA A CA 1
ATOM 657 C C . ALA A 1 88 ? -8.289 10.900 -15.561 1.00 48.50 88 ALA A C 1
ATOM 659 O O . ALA A 1 88 ? -8.497 9.902 -14.884 1.00 48.50 88 ALA A O 1
ATOM 660 N N . SER A 1 89 ? -8.550 12.127 -15.118 1.00 43.00 89 SER A N 1
ATOM 661 C CA . SER A 1 89 ? -9.632 12.383 -14.169 1.00 43.00 89 SER A CA 1
ATOM 662 C C . SER A 1 89 ? -10.352 13.634 -14.651 1.00 43.00 89 SER A C 1
ATOM 664 O O . SER A 1 89 ? -9.720 14.624 -15.025 1.00 43.00 89 SER A O 1
ATOM 666 N N . GLY A 1 90 ? -11.660 13.499 -14.834 1.00 48.25 90 GLY A N 1
ATOM 667 C CA . GLY A 1 90 ? -12.488 14.451 -15.550 1.00 48.25 90 GLY A CA 1
ATOM 668 C C . GLY A 1 90 ? -12.676 15.753 -14.786 1.00 48.25 90 GLY A C 1
ATOM 669 O O . GLY A 1 90 ? -13.144 15.749 -13.656 1.00 48.25 90 GLY A O 1
ATOM 670 N N . SER A 1 91 ? -12.443 16.858 -15.484 1.00 43.00 91 SER A N 1
ATOM 671 C CA . SER A 1 91 ? -13.267 18.052 -15.341 1.00 43.00 91 SER A CA 1
ATOM 672 C C . SER A 1 91 ? -13.906 18.274 -16.700 1.00 43.00 91 SER A C 1
ATOM 674 O O . SER A 1 91 ? -13.225 18.561 -17.686 1.00 43.00 91 SER A O 1
ATOM 676 N N . GLY A 1 92 ? -15.209 18.024 -16.783 1.00 51.16 92 GLY A N 1
ATOM 677 C CA . GLY A 1 92 ? -15.975 18.417 -17.948 1.00 51.16 92 GLY A CA 1
ATOM 678 C C . GLY A 1 92 ? -16.002 19.936 -18.029 1.00 51.16 92 GLY A C 1
ATOM 679 O O . GLY A 1 92 ? -16.486 20.573 -17.107 1.00 51.16 92 GLY A O 1
ATOM 680 N N . GLU A 1 93 ? -15.537 20.505 -19.136 1.00 49.59 93 GLU A N 1
ATOM 681 C CA . GLU A 1 93 ? -16.048 21.789 -19.606 1.00 49.59 93 GLU A CA 1
ATOM 682 C C . GLU A 1 93 ? -15.903 21.885 -21.133 1.00 49.59 93 GLU A C 1
ATOM 684 O O . GLU A 1 93 ? -14.835 22.105 -21.694 1.00 49.59 93 GLU A O 1
ATOM 689 N N . LYS A 1 94 ? -17.036 21.612 -21.786 1.00 46.66 94 LYS A N 1
ATOM 690 C CA . LYS A 1 94 ? -17.552 22.222 -23.018 1.00 46.66 94 LYS A CA 1
ATOM 691 C C . LYS A 1 94 ? -16.577 22.439 -24.190 1.00 46.66 94 LYS A C 1
ATOM 693 O O . LYS A 1 94 ? -15.945 23.478 -24.347 1.00 46.66 94 LYS A O 1
ATOM 698 N N . VAL A 1 95 ? -16.635 21.506 -25.141 1.00 55.78 95 VAL A N 1
ATOM 699 C CA . VAL A 1 95 ? -16.287 21.765 -26.545 1.00 55.78 95 VAL A CA 1
ATOM 700 C C . VAL A 1 95 ? -17.244 22.805 -27.143 1.00 55.78 95 VAL A C 1
ATOM 702 O O . VAL A 1 95 ? -18.459 22.620 -27.119 1.00 55.78 95 VAL A O 1
ATOM 705 N N . LEU A 1 96 ? -16.709 23.893 -27.701 1.00 61.06 96 LEU A N 1
ATOM 706 C CA . LEU A 1 96 ? -17.419 24.781 -28.630 1.00 61.06 96 LEU A CA 1
ATOM 707 C C . LEU A 1 96 ? -16.454 25.142 -29.759 1.00 61.06 96 LEU A C 1
ATOM 709 O O . LEU A 1 96 ? -15.529 25.931 -29.598 1.00 61.06 96 LEU A O 1
ATOM 713 N N . MET A 1 97 ? -16.675 24.499 -30.894 1.00 59.41 97 MET A N 1
ATOM 714 C CA . MET A 1 97 ? -16.016 24.731 -32.173 1.00 59.41 97 MET A CA 1
ATOM 715 C C . MET A 1 97 ? -16.435 26.101 -32.746 1.00 59.41 97 MET A C 1
ATOM 717 O O . MET A 1 97 ? -17.615 26.438 -32.687 1.00 59.41 97 MET A O 1
ATOM 721 N N . GLY A 1 98 ? -15.518 26.846 -33.376 1.00 54.12 98 GLY A N 1
ATOM 722 C CA . GLY A 1 98 ? -15.863 28.040 -34.163 1.00 54.12 98 GLY A CA 1
ATOM 723 C C . GLY A 1 98 ? -14.674 28.645 -34.920 1.00 54.12 98 GLY A C 1
ATOM 724 O O . GLY A 1 98 ? -13.836 29.306 -34.325 1.00 54.12 98 GLY A O 1
ATOM 725 N N . LYS A 1 99 ? -14.602 28.371 -36.230 1.00 59.53 99 LYS A N 1
ATOM 726 C CA . LYS A 1 99 ? -13.621 28.856 -37.229 1.00 59.53 99 LYS A CA 1
ATOM 727 C C . LYS A 1 99 ? -13.566 30.398 -37.336 1.00 59.53 99 LYS A C 1
ATOM 729 O O . LYS A 1 99 ? -14.625 31.012 -37.246 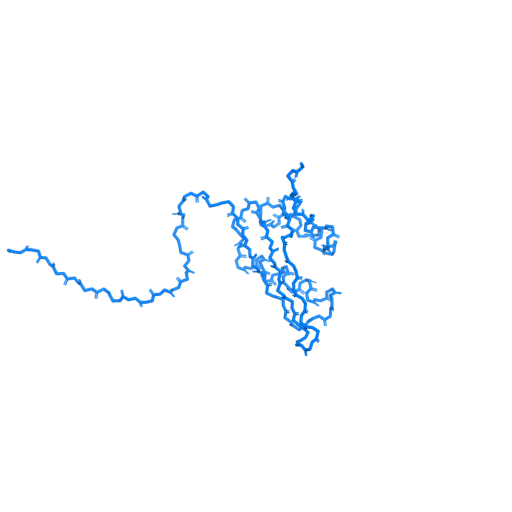1.00 59.53 99 LYS A O 1
ATOM 734 N N . PRO A 1 100 ? -12.407 31.007 -37.666 1.00 58.03 100 PRO A N 1
ATOM 735 C CA . PRO A 1 100 ? -12.360 32.373 -38.183 1.00 58.03 100 PRO A CA 1
ATOM 736 C C . PRO A 1 100 ? -12.767 32.390 -39.666 1.00 58.03 100 PRO A C 1
ATOM 738 O O . PRO A 1 100 ? -12.335 31.526 -40.437 1.00 58.03 100 PRO A O 1
ATOM 741 N N . GLY A 1 101 ? -13.614 33.347 -40.039 1.00 50.06 101 GLY A N 1
ATOM 742 C CA . GLY A 1 101 ? -13.941 33.723 -41.414 1.00 50.06 101 GLY A CA 1
ATOM 743 C C . GLY A 1 101 ? -13.692 35.209 -41.602 1.00 50.06 101 GLY A C 1
ATOM 744 O O . GLY A 1 101 ? -13.772 35.929 -40.580 1.00 50.06 101 GLY A O 1
#

Foldseek 3Di:
DPCPAAQQCVVVVLCVVVQPFLVGSRPKHWPDWDADPVQLEIETEMEGQHDGDPVSQVVVQVSVCVVSVGPTYHYNYHYPCPDDPDDDDDDDDDDDDDDDD

Sequence (101 aa):
MTDKGTGFLEIFPGCAGLSSLCGGLENAYVTEAIVDEKRRAMTLSAFFARMPAPAEETTLGKSIAMQFGLDTVDILSDYPRTEPAKRASGSGEKVLMGKPG

Radius of gyration: 17.48 Å; chains: 1; bounding box: 37×45×55 Å

Secondary structure (DSSP, 8-state):
---PPEEHHHH-GGGGGGTTGGG-GGG-EEEEEEEETTTTEEEEEEE-SSPPPHHHHHHHHHHHHHHHT-SEEEEEEE---PSP-----------------